Protein AF-A0A6B0UE26-F1 (afdb_monomer)

Structure (mmCIF, N/CA/C/O backbone):
data_AF-A0A6B0UE26-F1
#
_entry.id   AF-A0A6B0UE26-F1
#
loop_
_atom_site.group_PDB
_atom_site.id
_atom_site.type_symbol
_atom_site.label_atom_id
_atom_site.label_alt_id
_atom_site.label_comp_id
_atom_site.label_asym_id
_atom_site.label_entity_id
_atom_site.label_seq_id
_atom_site.pdbx_PDB_ins_code
_atom_site.Cartn_x
_atom_site.Cartn_y
_atom_site.Cartn_z
_atom_site.occupancy
_atom_site.B_iso_or_equiv
_atom_site.auth_seq_id
_atom_site.auth_comp_id
_atom_site.auth_asym_id
_atom_site.auth_atom_id
_atom_site.pdbx_PDB_model_num
ATOM 1 N N . THR A 1 1 ? -5.128 -7.213 3.355 1.00 65.44 1 THR A N 1
ATOM 2 C CA . THR A 1 1 ? -5.947 -7.224 4.600 1.00 65.44 1 THR A CA 1
ATOM 3 C C . THR A 1 1 ? -5.387 -8.114 5.705 1.00 65.44 1 THR A C 1
ATOM 5 O O . THR A 1 1 ? -5.220 -7.624 6.814 1.00 65.44 1 THR A O 1
ATOM 8 N N . LEU A 1 2 ? -5.039 -9.385 5.435 1.00 85.50 2 LEU A N 1
ATOM 9 C CA . LEU A 1 2 ? -4.520 -10.320 6.457 1.00 85.50 2 LEU A CA 1
ATOM 10 C C . LEU A 1 2 ? -3.271 -9.814 7.204 1.00 85.50 2 LEU A C 1
ATOM 12 O O . LEU A 1 2 ? -3.127 -10.072 8.395 1.00 85.50 2 LEU A O 1
ATOM 16 N N . TYR A 1 3 ? -2.386 -9.080 6.522 1.00 89.69 3 TYR A N 1
ATOM 17 C CA . TYR A 1 3 ? -1.178 -8.509 7.125 1.00 89.69 3 TYR A CA 1
ATOM 18 C C . TYR A 1 3 ? -1.497 -7.580 8.307 1.00 89.69 3 TYR A C 1
ATOM 20 O O . TYR A 1 3 ? -1.069 -7.839 9.428 1.00 89.69 3 TYR A O 1
ATOM 28 N N . CYS A 1 4 ? -2.329 -6.558 8.086 1.00 90.94 4 CYS A N 1
ATOM 29 C CA . CYS A 1 4 ? -2.716 -5.617 9.136 1.00 90.94 4 CYS A CA 1
ATOM 30 C C . CYS A 1 4 ? -3.485 -6.280 10.284 1.00 90.94 4 CYS A C 1
ATOM 32 O O . CYS A 1 4 ? -3.297 -5.893 11.431 1.00 90.94 4 CYS A O 1
ATOM 34 N N . GLN A 1 5 ? -4.312 -7.292 10.002 1.00 92.00 5 GLN A N 1
ATOM 35 C CA . GLN A 1 5 ? -5.026 -8.037 11.048 1.00 92.00 5 GLN A CA 1
ATOM 36 C C . GLN A 1 5 ? -4.069 -8.800 11.967 1.00 92.00 5 GLN A C 1
ATOM 38 O O . GLN A 1 5 ? -4.254 -8.803 13.179 1.00 92.00 5 GLN A O 1
ATOM 43 N N . LYS A 1 6 ? -3.023 -9.420 11.405 1.00 91.88 6 LYS A N 1
ATOM 44 C CA . LYS A 1 6 ? -1.983 -10.091 12.199 1.00 91.88 6 LYS A CA 1
ATOM 45 C C . LYS A 1 6 ? -1.139 -9.110 13.004 1.00 91.88 6 LYS A C 1
ATOM 47 O O . LYS A 1 6 ? -0.691 -9.450 14.091 1.00 91.88 6 LYS A O 1
ATOM 52 N N . LEU A 1 7 ? -0.897 -7.927 12.451 1.00 91.38 7 LEU A N 1
ATOM 53 C CA . LEU A 1 7 ? -0.039 -6.919 13.062 1.00 91.38 7 LEU A CA 1
ATOM 54 C C . LEU A 1 7 ? -0.750 -6.148 14.184 1.00 91.38 7 LEU A C 1
ATOM 56 O O . LEU A 1 7 ? -0.111 -5.701 15.131 1.00 91.38 7 LEU A O 1
ATOM 60 N N . HIS A 1 8 ? -2.077 -6.052 14.092 1.00 90.56 8 HIS A N 1
ATOM 61 C CA . HIS A 1 8 ? -2.940 -5.362 15.044 1.00 90.56 8 HIS A CA 1
ATOM 62 C C . HIS A 1 8 ? -4.077 -6.269 15.553 1.00 90.56 8 HIS A C 1
ATOM 64 O O . HIS A 1 8 ? -5.252 -5.977 15.312 1.00 90.56 8 HIS A O 1
ATOM 70 N N . PRO A 1 9 ? -3.765 -7.373 16.258 1.00 90.94 9 PRO A N 1
ATOM 71 C CA . PRO A 1 9 ? -4.764 -8.351 16.702 1.00 90.94 9 PRO A CA 1
ATOM 72 C C . PRO A 1 9 ? -5.754 -7.798 17.739 1.00 90.94 9 PRO A C 1
ATOM 74 O O . PRO A 1 9 ? -6.836 -8.349 17.919 1.00 90.94 9 PRO A O 1
ATOM 77 N N . GLN A 1 10 ? -5.402 -6.704 18.417 1.00 91.75 10 GLN A N 1
ATOM 78 C CA . GLN A 1 10 ? -6.255 -6.006 19.379 1.00 91.75 10 GLN A CA 1
ATOM 79 C C . GLN A 1 10 ? -7.435 -5.272 18.728 1.00 91.75 10 GLN A C 1
ATOM 81 O O . GLN A 1 10 ? -8.370 -4.867 19.416 1.00 91.75 10 GLN A O 1
ATOM 86 N N . PHE A 1 11 ? -7.389 -5.067 17.411 1.00 90.31 11 PHE A N 1
ATOM 87 C CA . PHE A 1 11 ? -8.372 -4.290 16.678 1.00 90.31 11 PHE A CA 1
ATOM 88 C C . PHE A 1 11 ? -9.204 -5.182 15.750 1.00 90.31 11 PHE A C 1
ATOM 90 O O . PHE A 1 11 ? -8.690 -6.044 15.040 1.00 90.31 11 PHE A O 1
ATOM 97 N N . VAL A 1 12 ? -10.518 -4.951 15.717 1.00 88.44 12 VAL A N 1
ATOM 98 C CA . VAL A 1 12 ? -11.442 -5.720 14.873 1.00 88.44 12 VAL A CA 1
ATOM 99 C C . VAL A 1 12 ? -11.570 -5.074 13.495 1.00 88.44 12 VAL A C 1
ATOM 101 O O . VAL A 1 12 ? -11.737 -3.858 13.370 1.00 88.44 12 VAL A O 1
ATOM 104 N N . GLY A 1 13 ? -11.526 -5.902 12.448 1.00 89.12 13 GLY A N 1
ATOM 105 C CA . GLY A 1 13 ? -11.785 -5.464 11.075 1.00 89.12 13 GLY A CA 1
ATOM 106 C C . GLY A 1 13 ? -10.729 -4.504 10.525 1.00 89.12 13 GLY A C 1
ATOM 107 O O . GLY A 1 13 ? -11.083 -3.554 9.836 1.00 89.12 13 GLY A O 1
ATOM 108 N N . VAL A 1 14 ? -9.449 -4.722 10.844 1.00 92.50 14 VAL A N 1
ATOM 109 C CA . VAL A 1 14 ? -8.352 -3.886 10.335 1.00 92.50 14 VAL A CA 1
ATOM 110 C C . VAL A 1 14 ? -8.145 -4.124 8.842 1.00 92.50 14 VAL A C 1
ATOM 112 O O . VAL A 1 14 ? -7.939 -5.260 8.404 1.00 92.50 14 VAL A O 1
ATOM 115 N N . THR A 1 15 ? -8.164 -3.047 8.063 1.00 91.25 15 THR A N 1
ATOM 116 C CA . THR A 1 15 ? -7.873 -3.054 6.628 1.00 91.25 15 THR A CA 1
ATOM 117 C C . THR A 1 15 ? -6.532 -2.396 6.348 1.00 91.25 15 THR A C 1
ATOM 119 O O . THR A 1 15 ? -6.155 -1.441 7.022 1.00 91.25 15 THR A O 1
ATOM 122 N N . GLY A 1 16 ? -5.808 -2.919 5.360 1.00 89.12 16 GLY A N 1
ATOM 123 C CA . GLY A 1 16 ? -4.616 -2.263 4.827 1.00 89.12 16 GLY A CA 1
ATOM 124 C C . GLY A 1 16 ? -5.019 -1.386 3.655 1.00 89.12 16 GLY A C 1
ATOM 125 O O . GLY A 1 16 ? -5.755 -1.858 2.790 1.00 89.12 16 GLY A O 1
ATOM 126 N N . LEU A 1 17 ? -4.573 -0.139 3.668 1.00 87.12 17 LEU A N 1
ATOM 127 C CA . LEU A 1 17 ? -4.734 0.820 2.589 1.00 87.12 17 LEU A CA 1
ATOM 128 C C . LEU A 1 17 ? -3.347 1.206 2.090 1.00 87.12 17 LEU A C 1
ATOM 130 O O . LEU A 1 17 ? -2.513 1.706 2.854 1.00 87.12 17 LEU A O 1
ATOM 134 N N . ASP A 1 18 ? -3.134 0.980 0.803 1.00 81.56 18 ASP A N 1
ATOM 135 C CA . ASP A 1 18 ? -1.984 1.506 0.089 1.00 81.56 18 ASP A CA 1
ATOM 136 C C . ASP A 1 18 ? -2.304 2.946 -0.304 1.00 81.56 18 ASP A C 1
ATOM 138 O O . ASP A 1 18 ? -3.439 3.284 -0.644 1.00 81.56 18 ASP A O 1
ATOM 142 N N . HIS A 1 19 ? -1.322 3.827 -0.187 1.00 80.62 19 HIS A N 1
ATOM 143 C CA . HIS A 1 19 ? -1.517 5.246 -0.433 1.00 80.62 19 HIS A CA 1
ATOM 144 C C . HIS A 1 19 ? -0.278 5.775 -1.141 1.00 80.62 19 HIS A C 1
ATOM 146 O O . HIS A 1 19 ? 0.843 5.506 -0.708 1.00 80.62 19 HIS A O 1
ATOM 152 N N . ASP A 1 20 ? -0.473 6.533 -2.219 1.00 79.25 20 ASP A N 1
ATOM 153 C CA . ASP A 1 20 ? 0.577 6.840 -3.201 1.00 79.25 20 ASP A CA 1
ATOM 154 C C . ASP A 1 20 ? 1.811 7.532 -2.606 1.00 79.25 20 ASP A C 1
ATOM 156 O O . ASP A 1 20 ? 2.931 7.346 -3.075 1.00 79.25 20 ASP A O 1
ATOM 160 N N . SER A 1 21 ? 1.641 8.301 -1.528 1.00 82.19 21 SER A N 1
ATOM 161 C CA . SER A 1 21 ? 2.755 8.934 -0.805 1.00 82.19 21 SER A CA 1
ATOM 162 C C . SER A 1 21 ? 3.589 7.969 0.053 1.00 82.19 21 SER A C 1
ATOM 164 O O . SER A 1 21 ? 4.722 8.290 0.423 1.00 82.19 21 SER A O 1
ATOM 166 N N . TYR A 1 22 ? 3.045 6.800 0.387 1.00 82.69 22 TYR A N 1
ATOM 167 C CA . TYR A 1 22 ? 3.634 5.813 1.290 1.00 82.69 22 TYR A CA 1
ATOM 168 C C . TYR A 1 22 ? 4.178 4.588 0.543 1.00 82.69 22 TYR A C 1
ATOM 170 O O . TYR A 1 22 ? 5.243 4.082 0.913 1.00 82.69 22 TYR A O 1
ATOM 178 N N . SER A 1 23 ? 3.535 4.178 -0.555 1.00 83.56 23 SER A N 1
ATOM 179 C CA . SER A 1 23 ? 3.941 3.025 -1.373 1.00 83.56 23 SER A CA 1
ATOM 180 C C . SER A 1 23 ? 5.406 3.070 -1.853 1.00 83.56 23 SER A C 1
ATOM 182 O O . SER A 1 23 ? 6.095 2.058 -1.715 1.00 83.56 23 SER A O 1
ATOM 184 N N . PRO A 1 24 ? 5.976 4.215 -2.302 1.00 85.50 24 PRO A N 1
ATOM 185 C CA . PRO A 1 24 ? 7.379 4.283 -2.732 1.00 85.50 24 PRO A CA 1
ATOM 186 C C . PRO A 1 24 ? 8.386 3.963 -1.621 1.00 85.50 24 PRO A C 1
ATOM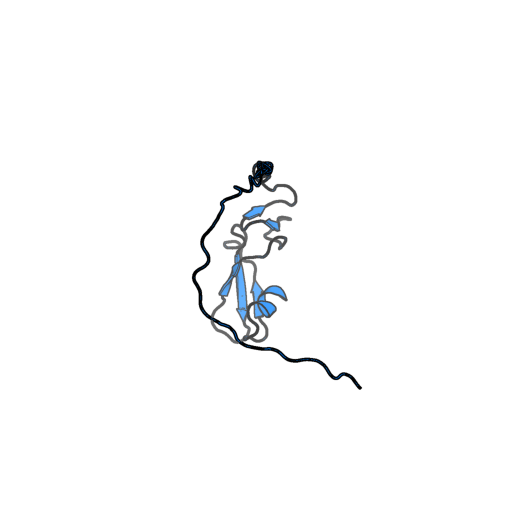 188 O O . PRO A 1 24 ? 9.499 3.513 -1.891 1.00 85.50 24 PRO A O 1
ATOM 191 N N . ARG A 1 25 ? 7.992 4.199 -0.364 1.00 88.06 25 ARG A N 1
ATOM 192 C CA . ARG A 1 25 ? 8.793 3.936 0.839 1.00 88.06 25 ARG A C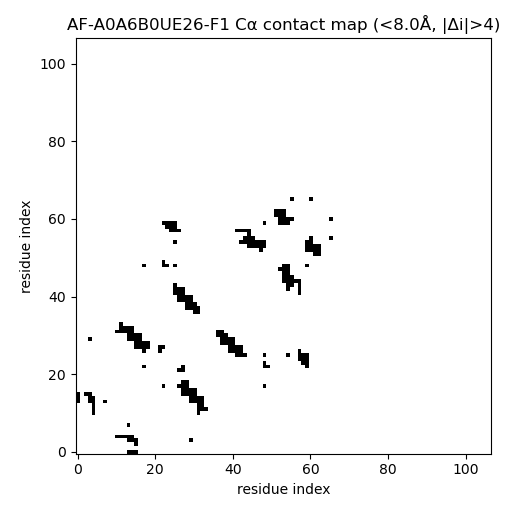A 1
ATOM 193 C C . ARG A 1 25 ? 8.444 2.602 1.488 1.00 88.06 25 ARG A C 1
ATOM 195 O O . ARG A 1 25 ? 8.857 2.365 2.622 1.00 88.06 25 ARG A O 1
ATOM 202 N N . CYS A 1 26 ? 7.649 1.773 0.812 1.00 91.38 26 CYS A N 1
ATOM 203 C CA . CYS A 1 26 ? 7.171 0.513 1.356 1.00 91.38 26 CYS A CA 1
ATOM 204 C C . CYS A 1 26 ? 6.488 0.687 2.709 1.00 91.38 26 CYS A C 1
ATOM 206 O O . CYS A 1 26 ? 6.777 -0.019 3.675 1.00 91.38 26 CYS A O 1
ATOM 208 N N . LYS A 1 27 ? 5.596 1.676 2.781 1.00 92.12 27 LYS A N 1
ATOM 209 C CA . LYS A 1 27 ? 4.749 1.940 3.939 1.00 92.12 27 LYS A CA 1
ATOM 210 C C . LYS A 1 27 ? 3.290 1.788 3.530 1.00 92.12 27 LYS A C 1
ATOM 212 O O . LYS A 1 27 ? 2.912 2.196 2.438 1.00 92.12 27 LYS A O 1
ATOM 217 N N . LEU A 1 28 ? 2.479 1.255 4.432 1.00 90.94 28 LEU A N 1
ATOM 218 C CA . LEU A 1 28 ? 1.033 1.125 4.274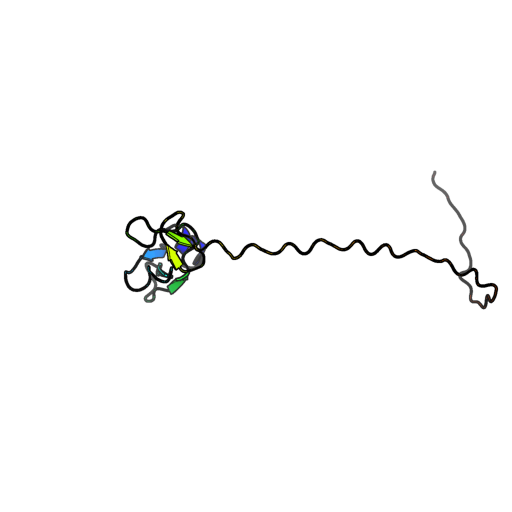 1.00 90.94 28 LEU A CA 1
ATOM 219 C C . LEU A 1 28 ? 0.312 1.637 5.519 1.00 90.94 28 LEU A C 1
ATOM 221 O O . LEU A 1 28 ? 0.891 1.678 6.608 1.00 90.94 28 LEU A O 1
ATOM 225 N N . LEU A 1 29 ? -0.960 1.989 5.367 1.00 92.12 29 LEU A N 1
ATOM 226 C CA . LEU A 1 29 ? -1.818 2.379 6.479 1.00 92.12 29 LEU A CA 1
ATOM 227 C C . LEU A 1 29 ? -2.697 1.201 6.902 1.00 92.12 29 LEU A C 1
ATOM 229 O O . LEU A 1 29 ? -3.507 0.705 6.125 1.00 92.12 29 LEU A O 1
ATOM 233 N N . CYS A 1 30 ? -2.570 0.768 8.152 1.00 93.38 30 CYS A N 1
ATOM 234 C CA . CYS A 1 30 ? -3.488 -0.179 8.770 1.00 93.38 30 CYS A CA 1
ATOM 235 C C . CYS A 1 30 ? -4.577 0.592 9.528 1.00 93.38 30 CYS A C 1
ATOM 237 O O . CYS A 1 30 ? -4.302 1.223 10.549 1.00 93.38 30 CYS A O 1
ATOM 239 N N . CYS A 1 31 ? -5.814 0.535 9.038 1.00 92.75 31 CYS A N 1
ATOM 240 C CA . CYS A 1 31 ? -6.960 1.256 9.591 1.00 92.75 31 CYS A CA 1
ATOM 241 C C . CYS A 1 31 ? -7.960 0.275 10.218 1.00 92.75 31 CYS A C 1
ATOM 243 O O . CYS A 1 31 ? -8.564 -0.527 9.500 1.00 92.75 31 CYS A O 1
ATOM 245 N N . PRO A 1 32 ? -8.153 0.296 11.545 1.00 93.31 32 PRO A N 1
ATOM 246 C CA . PRO A 1 32 ? -9.247 -0.423 12.185 1.00 93.31 32 PRO A CA 1
ATOM 247 C C . PRO A 1 32 ? -10.610 0.190 11.865 1.00 93.31 32 PRO A C 1
ATOM 249 O O . PRO A 1 32 ? -10.746 1.406 11.784 1.00 93.31 32 PRO A O 1
ATOM 252 N N . LYS A 1 33 ? -11.656 -0.638 11.802 1.00 89.50 33 LYS A N 1
ATOM 253 C CA . LYS A 1 33 ? -13.019 -0.173 11.496 1.00 89.50 33 LYS A CA 1
ATOM 254 C C . LYS A 1 33 ? -13.613 0.773 12.551 1.00 89.50 33 LYS A C 1
ATOM 256 O O . LYS A 1 33 ? -14.390 1.658 12.213 1.00 89.50 33 LYS A O 1
ATOM 261 N N . HIS A 1 34 ? -13.279 0.565 13.823 1.00 87.81 34 HIS A N 1
ATOM 262 C CA . HIS A 1 34 ? -13.859 1.294 14.962 1.00 87.81 34 HIS A CA 1
ATOM 263 C C . HIS A 1 34 ? -12.840 2.177 15.692 1.00 87.81 34 HIS A C 1
ATOM 265 O O . HIS A 1 34 ? -13.060 2.546 16.843 1.00 87.81 34 HIS A O 1
ATOM 271 N N . HIS A 1 35 ? -11.715 2.489 15.048 1.00 89.38 35 HIS A N 1
ATOM 272 C CA . HIS A 1 35 ? -10.673 3.328 15.627 1.00 89.38 35 HIS A CA 1
ATOM 273 C C . HIS A 1 35 ? -10.496 4.591 14.776 1.00 89.38 35 HIS A C 1
ATOM 275 O O . HIS A 1 35 ? -10.464 4.485 13.551 1.00 89.38 35 HIS A O 1
ATOM 281 N N . PRO A 1 36 ? -10.376 5.783 15.388 1.00 86.94 36 PRO A N 1
ATOM 282 C CA . PRO A 1 36 ? -10.301 7.041 14.645 1.00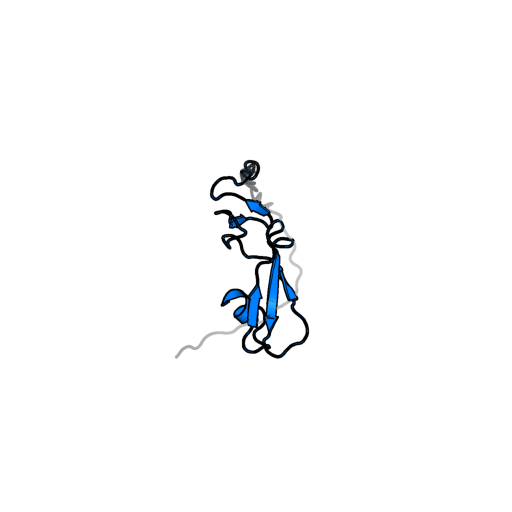 86.94 36 PRO A CA 1
ATOM 283 C C . PRO A 1 36 ? -8.971 7.235 13.911 1.00 86.94 36 PRO A C 1
ATOM 285 O O . PRO A 1 36 ? -8.878 8.081 13.027 1.00 86.94 36 PRO A O 1
ATOM 288 N N . THR A 1 37 ? -7.931 6.485 14.282 1.00 89.75 37 THR A N 1
ATOM 289 C CA . THR A 1 37 ? -6.600 6.617 13.686 1.00 89.75 37 THR A CA 1
ATOM 290 C C . THR A 1 37 ? -6.185 5.362 12.936 1.00 89.75 37 THR A C 1
ATOM 292 O O . THR A 1 37 ? -6.426 4.237 13.383 1.00 89.75 37 THR A O 1
ATOM 295 N N . CYS A 1 38 ? -5.503 5.585 11.814 1.00 90.75 38 CYS A N 1
ATOM 296 C CA . CYS A 1 38 ? -4.762 4.567 11.088 1.00 90.75 38 CYS A CA 1
ATOM 297 C C . CYS A 1 38 ? -3.298 4.567 11.525 1.00 90.75 38 CYS A C 1
ATOM 299 O O . CYS A 1 38 ? -2.737 5.604 11.882 1.00 90.75 38 CYS A O 1
ATOM 301 N N . PHE A 1 39 ? -2.666 3.404 11.446 1.00 91.12 39 PHE A N 1
ATOM 302 C CA . PHE A 1 39 ? -1.271 3.216 11.816 1.00 91.12 39 PHE A CA 1
ATOM 303 C C . PHE A 1 39 ? -0.419 3.062 10.565 1.00 91.12 39 PHE A C 1
ATOM 305 O O . PHE A 1 39 ? -0.754 2.280 9.679 1.00 91.12 39 PHE A O 1
ATOM 312 N N . VAL A 1 40 ? 0.687 3.802 10.493 1.00 92.31 40 VAL A N 1
ATOM 313 C CA . VAL A 1 40 ? 1.687 3.608 9.440 1.00 92.31 40 VAL A CA 1
ATOM 314 C C . VAL A 1 40 ? 2.512 2.382 9.798 1.00 92.31 40 VAL A C 1
ATOM 316 O O . VAL A 1 40 ? 3.130 2.328 10.861 1.00 92.31 40 VAL A O 1
ATOM 319 N N . ASN A 1 41 ? 2.547 1.411 8.898 1.00 92.69 41 ASN A N 1
ATOM 320 C CA . ASN A 1 41 ? 3.288 0.177 9.070 1.00 92.69 41 ASN A CA 1
ATOM 321 C C . ASN A 1 41 ? 4.227 -0.057 7.891 1.00 92.69 41 ASN A C 1
ATOM 323 O O . ASN A 1 41 ? 3.986 0.412 6.780 1.00 92.69 41 ASN A O 1
ATOM 327 N N . ASP A 1 42 ? 5.326 -0.760 8.154 1.00 91.94 42 ASP A N 1
ATOM 328 C CA . ASP A 1 42 ? 6.214 -1.242 7.104 1.00 91.94 42 ASP A CA 1
ATOM 329 C C . ASP A 1 42 ? 5.523 -2.318 6.282 1.00 91.94 42 ASP A C 1
ATOM 331 O O . ASP A 1 42 ? 4.855 -3.198 6.828 1.00 91.94 42 ASP A O 1
ATOM 335 N N . MET A 1 43 ? 5.698 -2.243 4.971 1.00 91.38 43 MET A N 1
ATOM 336 C CA . MET A 1 43 ? 5.339 -3.316 4.070 1.00 91.38 43 MET A CA 1
ATOM 337 C C . MET A 1 43 ? 6.370 -4.445 4.191 1.00 91.38 43 MET A C 1
ATOM 339 O O . MET A 1 43 ? 7.571 -4.193 4.261 1.00 91.38 43 MET A O 1
ATOM 343 N N . ALA A 1 44 ? 5.902 -5.693 4.221 1.00 90.38 44 ALA A N 1
ATOM 344 C CA . ALA A 1 44 ? 6.765 -6.856 4.098 1.00 90.38 44 ALA A CA 1
ATOM 345 C C . ALA A 1 44 ? 7.374 -6.949 2.690 1.00 90.38 44 ALA A C 1
ATOM 347 O O . ALA A 1 44 ? 6.787 -6.483 1.708 1.00 90.38 44 ALA A O 1
ATOM 348 N N . ASP A 1 45 ? 8.531 -7.602 2.598 1.00 90.12 45 ASP A N 1
ATOM 349 C CA . ASP A 1 45 ? 9.149 -7.897 1.312 1.00 90.12 45 ASP A CA 1
ATOM 350 C C . ASP A 1 45 ? 8.208 -8.754 0.444 1.00 90.12 45 ASP A C 1
ATOM 352 O O . ASP A 1 45 ? 7.567 -9.690 0.925 1.00 90.12 45 ASP A O 1
ATOM 356 N N . GLY A 1 46 ? 8.109 -8.414 -0.838 1.00 88.62 46 GLY A N 1
ATOM 357 C CA . GLY A 1 46 ? 7.216 -9.042 -1.807 1.00 88.62 46 GLY A CA 1
ATOM 358 C C . GLY A 1 46 ? 5.805 -8.450 -1.872 1.00 88.62 46 GLY A C 1
ATOM 359 O O . GLY A 1 46 ? 5.068 -8.817 -2.781 1.00 88.62 46 GLY A O 1
ATOM 360 N N . MET A 1 47 ? 5.409 -7.537 -0.973 1.00 89.81 47 MET A N 1
ATOM 361 C CA . MET A 1 47 ? 4.108 -6.863 -1.099 1.00 89.81 47 MET A CA 1
ATOM 362 C C . MET A 1 47 ? 4.128 -5.829 -2.221 1.00 89.81 47 MET A C 1
ATOM 364 O O . MET A 1 47 ? 5.121 -5.128 -2.406 1.00 89.81 47 MET A O 1
ATOM 368 N N . GLU A 1 48 ? 3.033 -5.733 -2.966 1.00 89.06 48 GLU A N 1
ATOM 369 C CA . GLU A 1 48 ? 2.914 -4.812 -4.093 1.00 89.06 48 GLU A CA 1
ATOM 370 C C . GLU A 1 48 ? 2.939 -3.352 -3.624 1.00 89.06 48 GLU A C 1
ATOM 372 O O . GLU A 1 48 ? 2.322 -2.988 -2.627 1.00 89.06 48 GLU A O 1
ATOM 377 N N . CYS A 1 49 ? 3.668 -2.511 -4.354 1.00 89.38 49 CYS A N 1
ATOM 378 C CA . CYS A 1 49 ? 3.814 -1.080 -4.067 1.00 89.38 49 CYS A CA 1
ATOM 379 C C . CYS A 1 49 ? 3.509 -0.194 -5.289 1.00 89.38 49 CYS A C 1
ATOM 381 O O . CYS A 1 49 ? 3.810 1.001 -5.290 1.00 89.38 49 CYS A O 1
ATOM 383 N N . GLY A 1 50 ? 2.887 -0.780 -6.321 1.00 85.31 50 GLY A N 1
ATOM 384 C CA . GLY A 1 50 ? 2.334 -0.087 -7.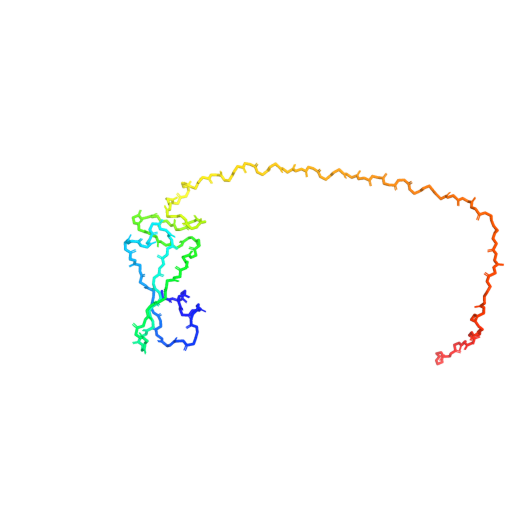487 1.00 85.31 50 GLY A CA 1
ATOM 385 C C . GLY A 1 50 ? 3.046 -0.395 -8.808 1.00 85.31 50 GLY A C 1
ATOM 386 O O . GLY A 1 50 ? 4.271 -0.503 -8.868 1.00 85.31 50 GLY A O 1
ATOM 387 N N . GLY A 1 51 ? 2.272 -0.489 -9.896 1.00 82.94 51 GLY A N 1
ATOM 388 C CA . GLY A 1 51 ? 2.764 -0.704 -11.265 1.00 82.94 51 GLY A CA 1
ATOM 389 C C . GLY A 1 51 ? 3.751 -1.866 -11.361 1.00 82.94 51 GLY A C 1
ATOM 390 O O . GLY A 1 51 ? 4.923 -1.626 -11.663 1.00 82.94 51 GLY A O 1
ATOM 391 N N . ASP A 1 52 ? 3.284 -3.058 -10.981 1.00 85.38 52 ASP A N 1
ATOM 392 C CA . ASP A 1 52 ? 3.999 -4.345 -10.987 1.00 85.38 52 ASP A CA 1
ATOM 393 C C . ASP A 1 52 ? 5.294 -4.393 -10.161 1.00 85.38 52 ASP A C 1
ATOM 395 O O . ASP A 1 52 ? 6.114 -5.299 -10.309 1.00 85.38 52 ASP A O 1
ATOM 399 N N . LYS A 1 53 ? 5.499 -3.412 -9.275 1.00 89.38 53 LYS A N 1
ATOM 400 C CA . LYS A 1 53 ? 6.628 -3.366 -8.344 1.00 89.38 53 LYS A CA 1
ATOM 401 C C . LYS A 1 53 ? 6.246 -3.957 -7.001 1.00 89.38 53 LYS A C 1
ATOM 403 O O . LYS A 1 53 ? 5.098 -3.875 -6.563 1.00 89.38 53 LYS A O 1
ATOM 408 N N . VAL A 1 54 ? 7.256 -4.483 -6.325 1.00 91.38 54 VAL A N 1
ATOM 409 C CA . VAL A 1 54 ? 7.140 -5.051 -4.987 1.00 91.38 54 VAL A CA 1
ATOM 410 C C . VAL A 1 54 ? 8.115 -4.382 -4.033 1.00 91.38 54 VAL A C 1
ATOM 412 O O . VAL A 1 54 ? 9.163 -3.858 -4.420 1.00 91.38 54 VAL A O 1
ATOM 415 N N . CYS A 1 55 ? 7.772 -4.419 -2.758 1.00 91.31 55 CYS A N 1
ATOM 416 C CA . CYS A 1 55 ? 8.643 -3.981 -1.695 1.00 91.31 55 CYS A CA 1
ATOM 417 C C . CYS A 1 55 ? 9.787 -4.953 -1.499 1.00 91.31 55 CYS A C 1
ATOM 419 O O . CYS A 1 55 ? 9.581 -6.156 -1.389 1.00 91.31 55 CYS A O 1
ATOM 421 N N . MET A 1 56 ? 11.005 -4.434 -1.460 1.00 89.75 56 MET A N 1
ATOM 422 C CA . MET A 1 56 ? 12.179 -5.220 -1.124 1.00 89.75 56 MET A CA 1
ATOM 423 C C . MET A 1 56 ? 13.137 -4.350 -0.314 1.00 89.75 56 MET A C 1
ATOM 425 O O . MET A 1 56 ? 13.596 -3.314 -0.796 1.00 89.75 56 MET A O 1
ATOM 429 N N . ARG A 1 57 ? 13.454 -4.764 0.915 1.00 88.69 57 ARG A N 1
ATOM 430 C CA . ARG A 1 57 ? 14.315 -4.024 1.853 1.00 88.69 57 ARG A CA 1
ATOM 431 C C . ARG A 1 57 ? 13.865 -2.567 2.040 1.00 88.69 57 ARG A C 1
ATOM 433 O O . ARG A 1 57 ? 14.691 -1.658 2.025 1.00 88.69 57 ARG A O 1
ATOM 440 N N . HIS A 1 58 ? 12.558 -2.353 2.213 1.00 89.00 58 HIS A N 1
ATOM 441 C CA . HIS A 1 58 ? 11.914 -1.035 2.368 1.00 89.00 58 HIS A CA 1
ATOM 442 C C . HIS A 1 58 ? 11.972 -0.107 1.137 1.00 89.00 58 HIS A C 1
ATOM 444 O O . HIS A 1 58 ? 11.730 1.094 1.260 1.00 89.00 58 HIS A O 1
ATOM 450 N N . VAL A 1 59 ? 12.264 -0.641 -0.053 1.00 87.94 59 VAL A N 1
ATOM 451 C CA . VAL A 1 59 ? 12.253 0.115 -1.314 1.00 87.94 59 VAL A CA 1
ATOM 452 C C . VAL A 1 59 ? 11.277 -0.520 -2.294 1.00 87.94 59 VAL A C 1
ATOM 454 O O . VAL A 1 59 ? 11.285 -1.737 -2.482 1.00 87.94 59 VAL A O 1
ATOM 457 N N . CYS A 1 60 ? 10.450 0.309 -2.933 1.00 89.38 60 CYS A N 1
ATOM 458 C CA . CYS A 1 60 ? 9.566 -0.140 -4.001 1.00 89.38 60 CYS A CA 1
ATOM 459 C C . CYS A 1 60 ? 10.367 -0.338 -5.292 1.00 89.38 60 CYS A C 1
ATOM 461 O O . CYS A 1 60 ? 10.865 0.627 -5.873 1.00 89.38 60 CYS A O 1
ATOM 463 N N . ALA A 1 61 ? 10.514 -1.585 -5.733 1.00 87.75 61 ALA A N 1
ATOM 464 C CA . ALA A 1 61 ? 11.381 -1.939 -6.848 1.00 87.75 61 ALA A CA 1
ATOM 465 C C . ALA A 1 61 ? 10.742 -3.000 -7.747 1.00 87.75 61 ALA A C 1
ATOM 467 O O . ALA A 1 61 ? 9.901 -3.792 -7.321 1.00 87.75 61 ALA A O 1
ATOM 468 N N . SER A 1 62 ? 11.147 -3.020 -9.015 1.00 87.38 62 SER A N 1
ATOM 469 C CA . SER A 1 62 ? 10.683 -4.043 -9.951 1.00 87.38 62 SER A CA 1
ATOM 470 C C . SER A 1 62 ? 11.167 -5.426 -9.503 1.00 87.38 62 SER A C 1
ATOM 472 O O . SER A 1 62 ? 12.317 -5.542 -9.063 1.00 87.38 62 SER A O 1
ATOM 474 N N . PRO A 1 63 ? 10.346 -6.483 -9.629 1.00 72.06 63 PRO A N 1
ATOM 475 C CA . PRO A 1 63 ? 10.771 -7.853 -9.373 1.00 72.06 63 PRO A CA 1
ATOM 476 C C . PRO A 1 63 ? 12.049 -8.168 -10.166 1.00 72.06 63 PRO A C 1
ATOM 478 O O . PRO A 1 63 ? 12.100 -7.968 -11.376 1.00 72.06 63 PRO A O 1
ATOM 481 N N . GLY A 1 64 ? 13.118 -8.586 -9.482 1.00 68.88 64 GLY A N 1
ATOM 482 C CA . GLY A 1 64 ? 14.427 -8.848 -10.103 1.00 68.88 64 GLY A CA 1
ATOM 483 C C . GLY A 1 64 ? 15.316 -7.618 -10.355 1.00 68.88 64 GLY A C 1
ATOM 484 O O . GLY A 1 64 ? 16.495 -7.784 -10.643 1.00 68.88 64 GLY A O 1
ATOM 485 N N . GLY A 1 65 ? 14.810 -6.394 -10.171 1.00 62.19 65 GLY A N 1
ATOM 486 C CA . GLY A 1 65 ? 15.572 -5.138 -10.269 1.00 62.19 65 GLY A CA 1
ATOM 487 C C . GLY A 1 65 ? 16.299 -4.742 -8.980 1.00 62.19 65 GLY A C 1
ATOM 488 O O . GLY A 1 65 ? 16.635 -3.574 -8.790 1.00 62.19 65 GLY A O 1
ATOM 489 N N . HIS A 1 66 ? 16.485 -5.684 -8.054 1.00 57.97 66 HIS A N 1
ATOM 490 C CA . HIS A 1 66 ? 17.109 -5.402 -6.769 1.00 57.97 66 HIS A CA 1
ATOM 491 C C . HIS A 1 66 ? 18.580 -5.003 -6.978 1.00 57.97 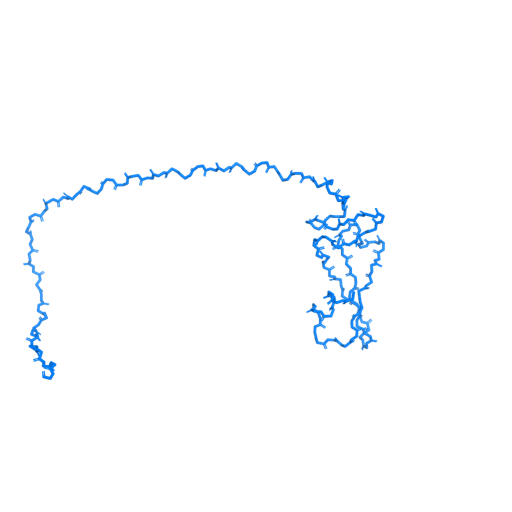66 HIS A C 1
ATOM 493 O O . HIS A 1 66 ? 19.271 -5.673 -7.748 1.00 57.97 66 HIS A O 1
ATOM 499 N N . PRO A 1 67 ? 19.110 -3.978 -6.283 1.00 53.97 67 PRO A N 1
ATOM 500 C CA . PRO A 1 67 ? 20.550 -3.814 -6.197 1.00 53.97 67 PRO A CA 1
ATOM 501 C C . PRO A 1 67 ? 21.097 -5.077 -5.539 1.00 53.97 67 PRO A C 1
ATOM 503 O O . PRO A 1 67 ? 20.830 -5.340 -4.362 1.00 53.97 67 PRO A O 1
ATOM 506 N N . THR A 1 68 ? 21.810 -5.893 -6.317 1.00 53.78 68 THR A N 1
ATOM 507 C CA . THR A 1 68 ? 22.549 -7.044 -5.807 1.00 53.78 68 THR A CA 1
ATOM 508 C C . THR A 1 68 ? 23.327 -6.542 -4.605 1.00 53.78 68 THR A C 1
ATOM 510 O O . THR A 1 68 ? 24.121 -5.606 -4.732 1.00 53.78 68 THR A O 1
ATOM 513 N N . ALA A 1 69 ? 23.044 -7.086 -3.416 1.00 56.97 69 ALA A N 1
ATOM 514 C CA . ALA A 1 69 ? 23.872 -6.790 -2.259 1.00 56.97 69 ALA A CA 1
ATOM 515 C C . ALA A 1 69 ? 25.335 -6.969 -2.703 1.00 56.97 69 ALA A C 1
ATOM 517 O O . ALA A 1 69 ? 25.605 -7.938 -3.425 1.00 56.97 69 ALA A O 1
ATOM 518 N N . PRO A 1 70 ? 26.260 -6.055 -2.348 1.00 57.62 70 PRO A N 1
ATOM 519 C CA . PRO A 1 70 ? 27.664 -6.242 -2.679 1.00 57.62 70 PRO A CA 1
ATOM 520 C C . PRO A 1 70 ? 28.054 -7.672 -2.302 1.00 57.62 70 PRO A C 1
ATOM 522 O O . PRO A 1 70 ? 27.615 -8.123 -1.233 1.00 57.62 70 PRO A O 1
ATOM 525 N N . PRO A 1 71 ? 28.797 -8.404 -3.154 1.00 47.28 71 PRO A N 1
ATOM 526 C CA . PRO A 1 71 ? 29.178 -9.774 -2.861 1.00 47.28 71 PRO A CA 1
ATOM 527 C C . PRO A 1 71 ? 29.707 -9.833 -1.435 1.00 47.28 71 PRO A C 1
ATOM 529 O O . PRO A 1 71 ? 30.663 -9.136 -1.092 1.00 47.28 71 PRO A O 1
ATOM 532 N N . ARG A 1 72 ? 29.040 -10.609 -0.578 1.00 51.16 72 ARG A N 1
ATOM 533 C CA . ARG A 1 72 ? 29.513 -10.818 0.783 1.00 51.16 72 ARG A CA 1
ATOM 534 C C . ARG A 1 72 ? 30.868 -11.501 0.654 1.00 51.16 72 ARG A C 1
ATOM 536 O O . ARG A 1 72 ? 30.925 -12.672 0.281 1.00 51.16 72 ARG A O 1
ATOM 543 N N . THR A 1 73 ? 31.953 -10.785 0.933 1.00 49.47 73 THR A N 1
ATOM 544 C CA . THR A 1 73 ? 33.270 -11.395 1.094 1.00 49.47 73 THR A CA 1
ATOM 545 C C . THR A 1 73 ? 33.139 -12.423 2.208 1.00 49.47 73 THR A C 1
ATOM 547 O O . THR A 1 73 ? 32.935 -12.092 3.375 1.00 49.47 73 THR A O 1
ATOM 550 N N . THR A 1 74 ? 33.157 -13.698 1.832 1.00 52.06 74 THR A N 1
ATOM 551 C CA . THR A 1 74 ? 33.198 -14.792 2.794 1.00 52.06 74 THR A CA 1
ATOM 552 C C . THR A 1 74 ? 34.631 -14.847 3.291 1.00 52.06 74 THR A C 1
ATOM 554 O O . THR A 1 74 ? 35.513 -15.324 2.584 1.00 52.06 74 THR A O 1
ATOM 557 N N . THR A 1 75 ? 34.892 -14.300 4.476 1.00 60.81 75 THR A N 1
ATOM 558 C CA . THR A 1 75 ? 36.164 -14.525 5.158 1.00 60.81 75 THR A CA 1
ATOM 559 C C . THR A 1 75 ? 36.227 -16.011 5.492 1.00 60.81 75 THR A C 1
ATOM 561 O O . THR A 1 75 ? 35.451 -16.498 6.316 1.00 60.81 75 THR A O 1
ATOM 564 N N . THR A 1 76 ? 37.097 -16.747 4.805 1.00 60.72 76 THR A N 1
ATOM 565 C CA . THR A 1 76 ? 37.387 -18.151 5.098 1.00 60.72 76 THR A CA 1
ATOM 566 C C . THR A 1 76 ? 37.714 -18.289 6.589 1.00 60.72 76 THR A C 1
ATOM 568 O O . THR A 1 76 ? 38.527 -17.511 7.095 1.00 60.72 76 THR A O 1
ATOM 571 N N . PRO A 1 77 ? 37.115 -19.241 7.323 1.00 48.31 77 PRO A N 1
ATOM 572 C CA . PRO A 1 77 ? 37.550 -19.521 8.681 1.00 48.31 77 PRO A CA 1
ATOM 573 C C . PRO A 1 77 ? 38.995 -20.032 8.638 1.00 48.31 77 PRO A C 1
ATOM 575 O O . PRO A 1 77 ? 39.265 -21.126 8.145 1.00 48.31 77 PRO A O 1
ATOM 578 N N . SER A 1 78 ? 39.938 -19.235 9.142 1.00 53.88 78 SER A N 1
ATOM 579 C CA . SER A 1 78 ? 41.291 -19.711 9.430 1.00 53.88 78 SER A CA 1
ATOM 580 C C . SER A 1 78 ? 41.209 -20.696 10.591 1.00 53.88 78 SER A C 1
ATOM 582 O O . SER A 1 78 ? 40.989 -20.305 11.737 1.00 53.88 78 SER A O 1
ATOM 584 N N . THR A 1 79 ? 41.355 -21.987 10.296 1.00 55.50 79 THR A N 1
ATOM 585 C CA . THR A 1 79 ? 41.476 -23.040 11.306 1.00 55.50 79 THR A CA 1
ATOM 586 C C . THR A 1 79 ? 42.747 -22.805 12.121 1.00 55.50 79 THR A C 1
ATOM 588 O O . THR A 1 79 ? 43.852 -23.139 11.695 1.00 55.50 79 THR A O 1
ATOM 591 N N . THR A 1 80 ? 42.606 -22.215 13.306 1.00 59.16 80 THR A N 1
ATOM 592 C CA . THR A 1 80 ? 43.692 -22.113 14.284 1.00 59.16 80 THR A CA 1
ATOM 593 C C . THR A 1 80 ? 43.936 -23.495 14.885 1.00 59.16 80 THR A C 1
ATOM 595 O O . THR A 1 80 ? 43.246 -23.920 15.810 1.00 59.16 80 THR A O 1
ATOM 598 N N . THR A 1 81 ? 44.922 -24.220 14.358 1.00 56.66 81 THR A N 1
ATOM 599 C CA . THR A 1 81 ? 45.398 -25.471 14.960 1.00 56.66 81 THR A CA 1
ATOM 600 C C . THR A 1 81 ? 46.223 -25.144 16.203 1.00 56.66 81 THR A C 1
ATOM 602 O O . THR A 1 81 ? 47.443 -24.984 16.146 1.00 56.66 81 THR A O 1
ATOM 605 N N . THR A 1 82 ? 45.563 -25.023 17.352 1.00 54.50 82 THR A N 1
ATOM 606 C CA . THR A 1 82 ? 46.239 -24.847 18.642 1.00 54.50 82 THR A CA 1
ATOM 607 C C . THR A 1 82 ? 46.887 -26.172 19.044 1.00 54.50 82 THR A C 1
ATOM 609 O O . THR A 1 82 ? 46.234 -27.079 19.559 1.00 54.50 82 THR A O 1
ATOM 612 N N . ARG A 1 83 ? 48.189 -26.319 18.782 1.00 52.28 83 ARG A N 1
ATOM 613 C CA . ARG A 1 83 ? 48.969 -27.500 19.172 1.00 52.28 83 ARG A CA 1
ATOM 614 C C . ARG A 1 83 ? 49.119 -27.532 20.696 1.00 52.28 83 ARG A C 1
ATOM 616 O O . ARG A 1 83 ? 49.963 -26.835 21.259 1.00 52.28 83 ARG A O 1
ATOM 623 N N . ALA A 1 84 ? 48.292 -28.340 21.362 1.00 47.19 84 ALA A N 1
ATOM 624 C CA . ALA A 1 84 ? 48.369 -28.589 22.798 1.00 47.19 84 ALA A CA 1
ATOM 625 C C . ALA A 1 84 ? 49.747 -29.171 23.153 1.00 47.19 84 ALA A C 1
ATOM 627 O O . ALA A 1 84 ? 50.031 -30.348 22.943 1.00 47.19 84 ALA A O 1
ATOM 628 N N . THR A 1 85 ? 50.629 -28.320 23.668 1.00 44.91 85 THR A N 1
ATOM 629 C CA . THR A 1 85 ? 51.944 -28.726 24.160 1.00 44.91 85 THR A CA 1
ATOM 630 C C . THR A 1 85 ? 51.796 -28.968 25.654 1.00 44.91 85 THR A C 1
ATOM 632 O O . THR A 1 85 ? 51.863 -28.027 26.434 1.00 44.91 85 THR A O 1
ATOM 635 N N . THR A 1 86 ? 51.529 -30.212 26.061 1.00 53.72 86 THR A N 1
ATOM 636 C CA . THR A 1 86 ? 51.509 -30.622 27.476 1.00 53.72 86 THR A CA 1
ATOM 637 C C . THR A 1 86 ? 52.881 -30.376 28.111 1.00 53.72 86 THR A C 1
ATOM 639 O O . THR A 1 86 ? 53.827 -31.101 27.785 1.00 53.72 86 THR A O 1
ATOM 642 N N . PRO A 1 87 ? 53.034 -29.425 29.053 1.00 44.34 87 PRO A N 1
ATOM 643 C CA . PRO A 1 87 ? 54.252 -29.318 29.830 1.00 44.34 87 PRO A CA 1
ATOM 644 C C . PRO A 1 87 ? 54.151 -30.328 30.973 1.00 44.34 87 PRO A C 1
ATOM 646 O O . PRO A 1 87 ? 53.362 -30.174 31.905 1.00 44.34 87 PRO A O 1
ATOM 649 N N . ARG A 1 88 ? 54.976 -31.376 30.916 1.00 52.62 88 ARG A N 1
ATOM 650 C CA . ARG A 1 88 ? 55.251 -32.239 32.069 1.00 52.62 88 ARG A CA 1
ATOM 651 C C . ARG A 1 88 ? 55.859 -31.382 33.187 1.00 52.62 88 ARG A C 1
ATOM 653 O O . ARG A 1 88 ? 57.062 -31.137 33.179 1.00 52.62 88 ARG A O 1
ATOM 660 N N . ARG A 1 89 ? 55.059 -30.947 34.167 1.00 45.03 89 ARG A N 1
ATOM 661 C CA . ARG A 1 89 ? 55.570 -30.351 35.412 1.00 45.03 89 ARG A CA 1
ATOM 662 C C . ARG A 1 89 ? 55.218 -31.194 36.636 1.00 45.03 89 ARG A C 1
ATOM 664 O O . ARG A 1 89 ? 54.116 -31.193 37.166 1.00 45.03 89 ARG A O 1
ATOM 671 N N . ARG A 1 90 ? 56.261 -31.928 37.015 1.00 42.75 90 ARG A N 1
ATOM 672 C CA . ARG A 1 90 ? 56.677 -32.396 38.338 1.00 42.75 90 ARG A CA 1
ATOM 673 C C . ARG A 1 90 ? 56.159 -31.550 39.525 1.00 42.75 90 ARG A C 1
ATOM 675 O O . ARG A 1 90 ? 56.415 -30.355 39.573 1.00 42.75 90 ARG A O 1
ATOM 682 N N . TRP A 1 91 ? 55.561 -32.253 40.494 1.00 38.72 91 TRP A N 1
ATOM 683 C CA . TRP A 1 91 ? 55.517 -32.010 41.952 1.00 38.72 91 TRP A CA 1
ATOM 684 C C . TRP A 1 91 ? 55.013 -30.657 42.502 1.00 38.72 91 TRP A C 1
ATOM 686 O O . TRP A 1 91 ? 55.773 -29.700 42.584 1.00 38.72 91 TRP A O 1
ATOM 696 N N . ARG A 1 92 ? 53.815 -30.657 43.110 1.00 42.75 92 ARG A N 1
ATOM 697 C CA . ARG A 1 92 ? 53.634 -30.507 44.577 1.00 42.75 92 ARG A CA 1
ATOM 698 C C . ARG A 1 92 ? 52.158 -30.651 44.956 1.00 42.75 92 ARG A C 1
ATOM 700 O O . ARG A 1 92 ? 51.331 -29.809 44.633 1.00 42.75 92 ARG A O 1
ATOM 707 N N . TRP 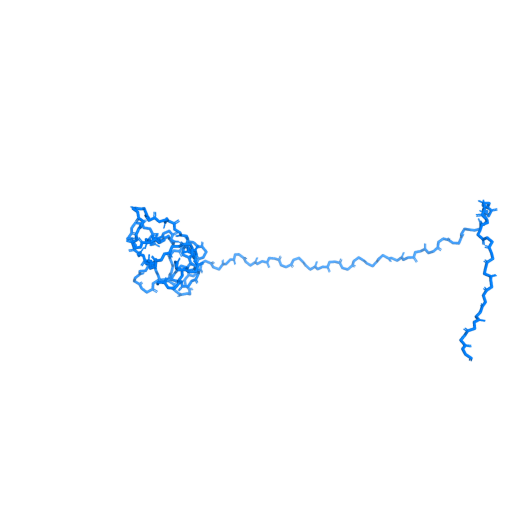A 1 93 ? 51.857 -31.741 45.656 1.00 40.12 93 TRP A N 1
ATOM 708 C CA . TRP A 1 93 ? 50.578 -31.992 46.308 1.00 40.12 93 TRP A CA 1
ATOM 709 C C . TRP A 1 93 ? 50.592 -31.390 47.714 1.00 40.12 93 TRP A C 1
ATOM 711 O O . TRP A 1 93 ? 51.358 -31.840 48.558 1.00 40.12 93 TRP A O 1
ATOM 721 N N . THR A 1 94 ? 49.709 -30.429 47.962 1.00 41.81 94 THR A N 1
ATOM 722 C CA . THR A 1 94 ? 49.186 -30.031 49.281 1.00 41.81 94 THR A CA 1
ATOM 723 C C . THR A 1 94 ? 47.829 -29.392 48.981 1.00 41.81 94 THR A C 1
ATOM 725 O O . THR A 1 94 ? 47.796 -28.370 48.313 1.00 41.81 94 THR A O 1
ATOM 728 N N . GLY A 1 95 ? 46.653 -29.907 49.308 1.00 40.41 95 GLY A N 1
ATOM 729 C CA . GLY A 1 95 ? 46.213 -30.939 50.233 1.00 40.41 95 GLY A CA 1
ATOM 730 C C . GLY A 1 95 ? 44.906 -30.406 50.829 1.00 40.41 95 GLY A C 1
ATOM 731 O O . GLY A 1 95 ? 44.926 -29.290 51.322 1.00 40.41 95 GLY A O 1
ATOM 732 N N . LEU A 1 96 ? 43.789 -31.138 50.725 1.00 48.50 96 LEU A N 1
ATOM 733 C CA . LEU A 1 96 ? 42.770 -31.302 51.782 1.00 48.50 96 LEU A CA 1
ATOM 734 C C . LEU A 1 96 ? 41.551 -32.102 51.265 1.00 48.50 96 LEU A C 1
ATOM 736 O O . LEU A 1 96 ? 40.609 -31.580 50.683 1.00 48.50 96 LEU A O 1
ATOM 740 N N . ASN A 1 97 ? 41.609 -33.412 51.510 1.00 39.81 97 ASN A N 1
ATOM 741 C CA . ASN A 1 97 ? 40.541 -34.269 52.037 1.00 39.81 97 ASN A CA 1
ATOM 742 C C . ASN A 1 97 ? 39.087 -34.078 51.554 1.00 39.81 97 ASN A C 1
ATOM 744 O O . ASN A 1 97 ? 38.283 -33.430 52.221 1.00 39.81 97 ASN A O 1
ATOM 748 N N . ARG A 1 98 ? 38.675 -34.879 50.559 1.00 39.19 98 ARG A N 1
ATOM 749 C CA . ARG A 1 98 ? 37.314 -35.449 50.526 1.00 39.19 98 ARG A CA 1
ATOM 750 C C . ARG A 1 98 ? 37.381 -36.923 50.902 1.00 39.19 98 ARG A C 1
ATOM 752 O O . ARG A 1 98 ? 37.696 -37.793 50.095 1.00 39.19 98 ARG A O 1
ATOM 759 N N . ARG A 1 99 ? 37.149 -37.180 52.188 1.00 40.22 99 ARG A N 1
ATOM 760 C CA . ARG A 1 99 ? 37.031 -38.523 52.747 1.00 40.22 99 ARG A CA 1
ATOM 761 C C . ARG A 1 99 ? 35.796 -39.226 52.165 1.00 40.22 99 ARG A C 1
ATOM 763 O O . ARG A 1 99 ? 34.696 -38.702 52.254 1.00 40.22 99 ARG A O 1
ATOM 770 N N . ARG A 1 100 ? 36.045 -40.453 51.694 1.00 43.81 100 ARG A N 1
ATOM 771 C CA . ARG A 1 100 ? 35.196 -41.656 51.794 1.00 43.81 100 ARG A CA 1
ATOM 772 C C . ARG A 1 100 ? 33.882 -41.682 50.995 1.00 43.81 100 ARG A C 1
ATOM 774 O O . ARG A 1 100 ? 32.849 -41.204 51.440 1.00 43.81 100 ARG A O 1
ATOM 781 N N . ARG A 1 101 ? 33.918 -42.425 49.880 1.00 47.94 101 ARG A N 1
ATOM 782 C CA . ARG A 1 101 ? 32.847 -43.381 49.531 1.00 47.94 101 ARG A CA 1
ATOM 783 C C . ARG A 1 101 ? 32.963 -44.610 50.454 1.00 47.94 101 ARG A C 1
ATOM 785 O O . ARG A 1 101 ? 34.070 -44.913 50.904 1.00 47.94 101 ARG A O 1
ATOM 792 N N . PRO A 1 102 ? 31.854 -45.301 50.732 1.00 45.09 102 PRO A N 1
ATOM 793 C CA . PRO A 1 102 ? 31.639 -46.616 50.116 1.00 45.09 102 PRO A CA 1
ATOM 794 C C . PRO A 1 102 ? 30.216 -46.685 49.530 1.00 45.09 102 PRO A C 1
ATOM 796 O O . PRO A 1 102 ? 29.298 -46.074 50.057 1.00 45.09 102 PRO A O 1
ATOM 799 N N . ALA A 1 103 ? 30.015 -47.163 48.306 1.00 41.59 103 ALA A N 1
ATOM 800 C CA . ALA A 1 103 ? 30.048 -48.546 47.813 1.00 41.59 103 ALA A CA 1
ATOM 801 C C . ALA A 1 103 ? 28.604 -49.014 47.569 1.00 41.59 103 ALA A C 1
ATOM 803 O O . ALA A 1 103 ? 27.677 -48.631 48.272 1.00 41.59 103 ALA A O 1
ATOM 804 N N . ALA A 1 104 ? 28.444 -49.756 46.482 1.00 41.88 104 ALA A N 1
ATOM 805 C CA . ALA A 1 104 ? 27.191 -50.100 45.840 1.00 41.88 104 ALA A CA 1
ATOM 806 C C . ALA A 1 104 ? 26.274 -51.014 46.668 1.00 41.88 104 ALA A C 1
ATOM 808 O O . ALA A 1 104 ? 26.743 -51.843 47.445 1.00 41.88 104 ALA A O 1
ATOM 809 N N . ARG A 1 105 ? 24.977 -50.951 46.352 1.00 39.91 105 ARG A N 1
ATOM 810 C CA . ARG A 1 105 ? 24.128 -52.136 46.169 1.00 39.91 105 ARG A CA 1
ATOM 811 C C . ARG A 1 105 ? 22.981 -51.778 45.216 1.00 39.91 105 ARG A C 1
ATOM 813 O O . ARG A 1 105 ? 22.019 -51.128 45.605 1.00 39.91 105 ARG A O 1
ATOM 820 N N . LEU A 1 106 ? 23.151 -52.139 43.945 1.00 41.22 106 LEU A N 1
ATOM 821 C CA . LEU A 1 106 ? 22.028 -52.591 43.126 1.00 41.22 106 LEU A CA 1
ATOM 822 C C . LEU A 1 106 ? 21.719 -54.027 43.580 1.00 41.22 106 LEU A C 1
ATOM 824 O O . LEU A 1 106 ? 22.644 -54.718 44.008 1.00 41.22 106 LEU A O 1
ATOM 828 N N . LEU A 1 107 ? 20.426 -54.358 43.557 1.00 41.66 107 LEU A N 1
ATOM 829 C CA . LEU A 1 107 ? 19.763 -55.621 43.914 1.00 41.66 107 LEU A CA 1
ATOM 830 C C . LEU A 1 107 ? 20.645 -56.879 43.917 1.00 41.66 107 LEU A C 1
ATOM 832 O O . LEU A 1 107 ? 21.300 -57.146 42.887 1.00 41.66 107 LEU A O 1
#

Nearest PDB structures (foldseek):
  5y31-assembly2_C  TM=5.850E-01  e=2.560E+00  Homo sapiens
  5y2z-assembly5_I  TM=4.483E-01  e=3.520E+00  Homo sapiens
  7n0z-assembly1_B  TM=3.936E-01  e=6.655E+00  Homo sapiens
  7z4b-assembly1_EA  TM=1.394E-01  e=5.159E+00  Escherichia phage vB_EcoP_SU10

Organism: Ixodes ricinus (NCBI:txid34613)

Foldseek 3Di:
DVVLCVVCVVAPPWDWAQDLVQLQQQWIWTDGPPDPDTDIDHHDFQPASDDCWTDDPRGTGHVVRDPDDPPPPDPPPDPPPPPPDDDPDDDDDDDDDPDDDDDDDDD

Mean predicted aligned error: 17.11 Å

Secondary structure (DSSP, 8-state):
-HHHHHH-TTSTT-EEE--TTTGGGTEEEEE-TT-S--EEEEPPTT-EEETTEEEETTEEE-TT---PPPP------------------------------------

Solvent-accessible surface area (backbone atoms on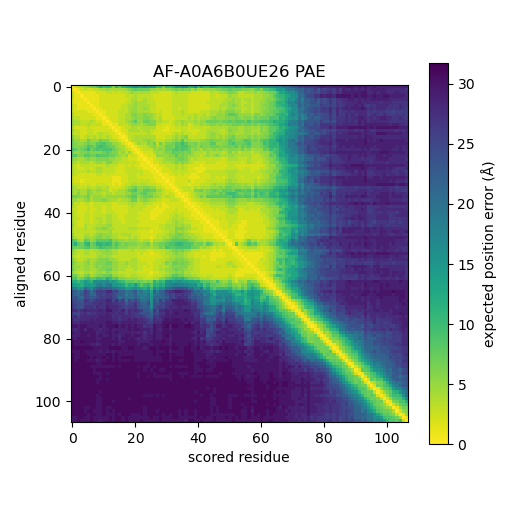ly — not comparable to full-atom values): 7007 Å² total; per-residue (Å²): 78,70,66,34,32,70,75,39,71,92,44,65,71,27,36,56,44,81,43,86,90,32,15,60,56,17,29,32,34,34,34,32,72,88,47,98,62,64,42,83,39,77,50,54,71,69,41,76,38,59,92,85,14,21,15,50,93,52,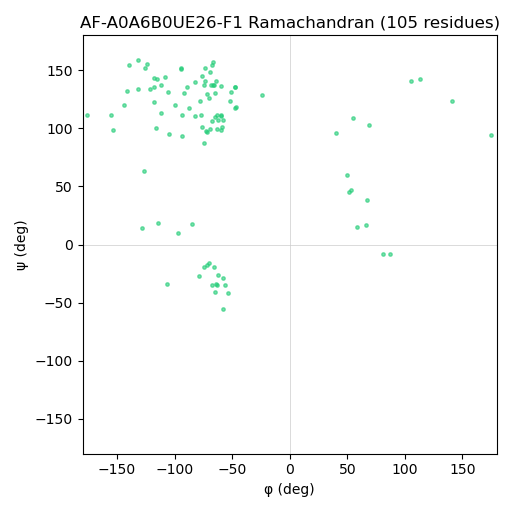33,46,35,47,80,90,63,62,80,73,71,75,80,76,80,76,77,74,83,77,82,78,80,78,76,84,76,81,77,90,75,82,87,85,93,83,87,84,84,85,82,76,83,84,82,88,80,78,135

Sequence (107 aa):
TLYCQKLHPQFVGVTGLDHDSYSPRCKLLCCPKHHPTCFVNDMADGMECGGDKVCMRHVCASPGGHPTAPPRTTTTPSTTTTRATTPRRRWRWTGLNRRRRPAARLL

pLDDT: mean 72.19, std 20.27, range [38.72, 93.38]

Radius of gyration: 31.7 Å; Cα contacts (8 Å, |Δi|>4): 122; chains: 1; bounding box: 70×65×64 Å